Protein AF-A0A2M8Q6S3-F1 (afdb_monomer_lite)

Radius of gyration: 27.84 Å; chains: 1; bounding box: 77×22×67 Å

Secondary structure (DSSP, 8-state):
-HHHHHHHHHHHHHHHHHHHHHHHHHHHHHHHHHHH-S-HHHHHHHHHHHHHHHHHHHHHHHHHHHHTT-TTGGGSHHHHHHHHHHHHHHHHHHHHHHHHH-S-HHHHHHHHHHHHHHHHHHHHHH-

pLDDT: mean 90.79, std 10.33, range [58.81, 98.56]

Structure (mmCIF, N/CA/C/O backbone):
data_AF-A0A2M8Q6S3-F1
#
_entry.id   AF-A0A2M8Q6S3-F1
#
loop_
_atom_site.group_PDB
_atom_site.id
_atom_site.type_symbol
_atom_site.label_atom_id
_atom_site.label_alt_id
_atom_site.label_comp_id
_atom_site.label_asym_id
_atom_site.label_entity_id
_atom_site.label_seq_id
_atom_site.pdbx_PDB_ins_code
_atom_site.Cartn_x
_atom_site.Cartn_y
_atom_site.Cartn_z
_atom_site.occupancy
_atom_site.B_iso_or_equiv
_atom_site.auth_seq_id
_atom_site.auth_comp_id
_atom_site.auth_asym_id
_atom_site.auth_atom_id
_atom_site.pdbx_PDB_model_num
ATOM 1 N N . ALA A 1 1 ? -54.604 -1.016 26.949 1.00 61.72 1 ALA A N 1
ATOM 2 C CA . ALA A 1 1 ? -53.732 -0.403 25.924 1.00 61.72 1 ALA A CA 1
ATOM 3 C C . ALA A 1 1 ? -52.298 -0.203 26.435 1.00 61.72 1 ALA A C 1
ATOM 5 O O . ALA A 1 1 ? -51.395 -0.726 25.801 1.00 61.72 1 ALA A O 1
ATOM 6 N N . GLN A 1 2 ? -52.076 0.439 27.594 1.00 59.41 2 GLN A N 1
ATOM 7 C CA . GLN A 1 2 ? -50.730 0.663 28.170 1.00 59.41 2 GLN A CA 1
ATOM 8 C C . GLN A 1 2 ? -49.893 -0.614 28.376 1.00 59.41 2 GLN A C 1
ATOM 10 O O . GLN A 1 2 ? -48.769 -0.676 27.901 1.00 59.41 2 GLN A O 1
ATOM 15 N N . ALA A 1 3 ? -50.471 -1.690 28.919 1.00 61.50 3 ALA A N 1
ATOM 16 C CA . ALA A 1 3 ? -49.739 -2.945 29.149 1.00 61.50 3 ALA A CA 1
ATOM 17 C C . ALA A 1 3 ? -49.196 -3.639 27.874 1.00 61.50 3 ALA A C 1
ATOM 19 O O . ALA A 1 3 ? -48.278 -4.452 27.958 1.00 61.50 3 ALA A O 1
ATOM 20 N N . ALA A 1 4 ? -49.759 -3.351 26.694 1.00 59.91 4 ALA A N 1
ATOM 21 C CA . ALA A 1 4 ? -49.230 -3.847 25.419 1.00 59.91 4 ALA A CA 1
ATOM 22 C C . ALA A 1 4 ? -48.067 -2.976 24.917 1.00 59.91 4 ALA A C 1
ATOM 24 O O . ALA A 1 4 ? -47.125 -3.496 24.329 1.00 59.91 4 ALA A O 1
ATOM 25 N N . TYR A 1 5 ? -48.121 -1.673 25.202 1.00 58.81 5 TYR A N 1
ATOM 26 C CA . TYR A 1 5 ? -47.068 -0.707 24.899 1.00 58.81 5 TYR A CA 1
ATOM 27 C C . TYR A 1 5 ? -45.821 -0.964 25.752 1.00 58.81 5 TYR A C 1
ATOM 29 O O . TYR A 1 5 ? -44.720 -1.018 25.219 1.00 58.81 5 TYR A O 1
ATOM 37 N N . ASP A 1 6 ? -46.007 -1.238 27.045 1.00 63.41 6 ASP A N 1
ATOM 38 C CA . ASP A 1 6 ? -44.911 -1.555 27.964 1.00 63.41 6 ASP A CA 1
ATOM 39 C C . ASP A 1 6 ? -44.240 -2.887 27.611 1.00 63.41 6 ASP A C 1
ATOM 41 O O . ASP A 1 6 ? -43.020 -2.990 27.656 1.00 63.41 6 ASP A O 1
ATOM 45 N N . LYS A 1 7 ? -45.009 -3.897 27.173 1.00 60.38 7 LYS A N 1
ATOM 46 C CA . LYS A 1 7 ? -44.450 -5.167 26.676 1.00 60.38 7 LYS A CA 1
ATOM 47 C C . LYS A 1 7 ? -43.703 -5.017 25.351 1.00 60.38 7 LYS A C 1
ATOM 49 O O . LYS A 1 7 ? -42.684 -5.675 25.161 1.00 60.38 7 LYS A O 1
ATOM 54 N N . LEU A 1 8 ? -44.195 -4.174 24.441 1.00 60.62 8 LEU A N 1
ATOM 55 C CA . LEU A 1 8 ? -43.499 -3.850 23.192 1.00 60.62 8 LEU A CA 1
ATOM 56 C C . LEU A 1 8 ? -42.200 -3.088 23.473 1.00 60.62 8 LEU A C 1
ATOM 58 O O . LEU A 1 8 ? -41.159 -3.474 22.953 1.00 60.62 8 LEU A O 1
ATOM 62 N N . ALA A 1 9 ? -42.233 -2.089 24.356 1.00 62.00 9 ALA A N 1
ATOM 63 C CA . ALA A 1 9 ? -41.050 -1.345 24.779 1.00 62.00 9 ALA A CA 1
ATOM 64 C C . ALA A 1 9 ? -40.028 -2.252 25.489 1.00 62.00 9 ALA A C 1
ATOM 66 O O . ALA A 1 9 ? -38.852 -2.247 25.136 1.00 62.00 9 ALA A O 1
ATOM 67 N N . GLN A 1 10 ? -40.474 -3.105 26.419 1.00 61.53 10 GLN A N 1
ATOM 68 C CA . GLN A 1 10 ? -39.618 -4.067 27.126 1.00 61.53 10 GLN A CA 1
ATOM 69 C C . GLN A 1 10 ? -39.037 -5.158 26.217 1.00 61.53 10 GLN A C 1
ATOM 71 O O . GLN A 1 10 ? -37.964 -5.671 26.516 1.00 61.53 10 GLN A O 1
ATOM 76 N N . GLY A 1 11 ? -39.709 -5.521 25.120 1.00 64.38 11 GLY A N 1
ATOM 77 C CA . GLY A 1 11 ? -39.184 -6.458 24.121 1.00 64.38 11 GLY A CA 1
ATOM 78 C C . GLY A 1 11 ? -38.249 -5.809 23.093 1.00 64.38 11 GLY A C 1
ATOM 79 O O . GLY A 1 11 ? -37.335 -6.465 22.600 1.00 64.38 11 GLY A O 1
ATOM 80 N N . GLN A 1 12 ? -38.446 -4.522 22.788 1.00 70.56 12 GLN A N 1
ATOM 81 C CA . GLN A 1 12 ? -37.615 -3.760 21.848 1.00 70.56 12 GLN A CA 1
ATOM 82 C C . GLN A 1 12 ? -36.304 -3.263 22.469 1.00 70.56 12 GLN A C 1
ATOM 84 O O . GLN A 1 12 ? -35.295 -3.205 21.772 1.00 70.56 12 GLN A O 1
ATOM 89 N N . LEU A 1 13 ? -36.291 -2.955 23.769 1.00 77.69 13 LEU A N 1
ATOM 90 C CA . LEU A 1 13 ? -35.102 -2.484 24.492 1.00 77.69 13 LEU A CA 1
ATOM 91 C C . LEU A 1 13 ? -33.915 -3.474 24.433 1.00 77.69 13 LEU A C 1
ATOM 93 O O . LEU A 1 13 ? -32.825 -3.047 24.057 1.00 77.69 13 LEU A O 1
ATOM 97 N N . PRO A 1 14 ? -34.083 -4.787 24.705 1.00 81.62 14 PRO A N 1
ATOM 98 C CA . PRO A 1 14 ? -33.002 -5.764 24.559 1.00 81.62 14 PRO A CA 1
ATOM 99 C C . PRO A 1 14 ? -32.452 -5.859 23.132 1.00 81.62 14 PRO A C 1
ATOM 101 O O . PRO A 1 14 ? -31.243 -5.980 22.950 1.00 81.62 14 PRO A O 1
ATOM 104 N N . GLY A 1 15 ? -33.326 -5.776 22.121 1.00 85.94 15 GLY A N 1
ATOM 105 C CA . GLY A 1 15 ? -32.922 -5.768 20.712 1.00 85.94 15 GLY A CA 1
ATOM 106 C C . GLY A 1 15 ? -32.114 -4.520 20.352 1.00 85.94 15 GLY A C 1
ATOM 107 O O . GLY A 1 15 ? -31.038 -4.633 19.776 1.00 85.94 15 GLY A O 1
ATOM 108 N N . ALA A 1 16 ? -32.574 -3.342 20.779 1.00 88.06 16 ALA A N 1
ATOM 109 C CA . ALA A 1 16 ? -31.879 -2.076 20.553 1.00 88.06 16 ALA A CA 1
ATOM 110 C C . ALA A 1 16 ? -30.502 -2.027 21.240 1.00 88.06 16 ALA A C 1
ATOM 112 O O . ALA A 1 16 ? -29.543 -1.510 20.666 1.00 88.06 16 ALA A O 1
ATOM 113 N N . ILE A 1 17 ? -30.379 -2.591 22.448 1.00 90.50 17 ILE A N 1
ATOM 114 C CA . ILE A 1 17 ? -29.091 -2.718 23.144 1.00 90.50 17 ILE A CA 1
ATOM 115 C C . ILE A 1 17 ? -28.156 -3.648 22.364 1.00 90.50 17 ILE A C 1
ATOM 117 O O . ILE A 1 17 ? -27.016 -3.269 22.109 1.00 90.50 17 ILE A O 1
ATOM 121 N N . ALA A 1 18 ? -28.633 -4.819 21.931 1.00 90.50 18 ALA A N 1
ATOM 122 C CA . ALA A 1 18 ? -27.829 -5.758 21.148 1.00 90.50 18 ALA A CA 1
ATOM 123 C C . ALA A 1 18 ? -27.359 -5.155 19.808 1.00 90.50 18 ALA A C 1
ATOM 125 O O . ALA A 1 18 ? -26.207 -5.331 19.411 1.00 90.50 18 ALA A O 1
ATOM 126 N N . GLU A 1 19 ? -28.217 -4.392 19.126 1.00 90.94 19 GLU A N 1
ATOM 127 C CA . GLU A 1 19 ? -27.858 -3.654 17.909 1.00 90.94 19 GLU A CA 1
ATOM 128 C C . GLU A 1 19 ? -26.794 -2.578 18.177 1.00 90.94 19 GLU A C 1
ATOM 130 O O . GLU A 1 19 ? -25.829 -2.452 17.419 1.00 90.94 19 GLU A O 1
ATOM 135 N N . ALA A 1 20 ? -26.929 -1.817 19.267 1.00 92.44 20 ALA A N 1
ATOM 136 C CA . ALA A 1 20 ? -25.953 -0.800 19.652 1.00 92.44 20 ALA A CA 1
ATOM 137 C C . ALA A 1 20 ? -24.601 -1.406 20.070 1.00 92.44 20 ALA A C 1
ATOM 139 O O . ALA A 1 20 ? -23.551 -0.858 19.727 1.00 92.44 20 ALA A O 1
ATOM 140 N N . GLU A 1 21 ? -24.605 -2.555 20.750 1.00 94.06 21 GLU A N 1
ATOM 141 C CA . GLU A 1 21 ? -23.399 -3.331 21.062 1.00 94.06 21 GLU A CA 1
ATOM 142 C C . GLU A 1 21 ? -22.695 -3.811 19.790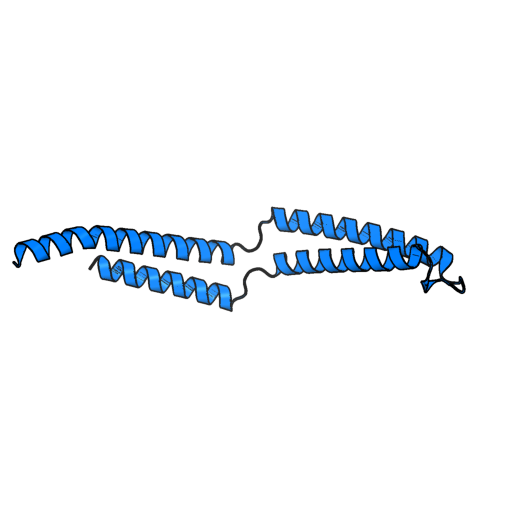 1.00 94.06 21 GLU A C 1
ATOM 144 O O . GLU A 1 21 ? -21.478 -3.652 19.665 1.00 94.06 21 GLU A O 1
ATOM 149 N N . ALA A 1 22 ? -23.448 -4.336 18.819 1.00 95.44 22 ALA A N 1
ATOM 150 C CA . ALA A 1 22 ? -22.902 -4.748 17.529 1.00 95.44 22 ALA A CA 1
ATOM 151 C C . ALA A 1 22 ? -22.299 -3.561 16.758 1.00 95.44 22 ALA A C 1
ATOM 153 O O . ALA A 1 22 ? -21.192 -3.666 16.225 1.00 95.44 22 ALA A O 1
ATOM 154 N N . ALA A 1 23 ? -22.977 -2.409 16.748 1.00 93.94 23 ALA A N 1
ATOM 155 C CA . ALA A 1 23 ? -22.476 -1.192 16.113 1.00 93.94 23 ALA A CA 1
ATOM 156 C C . ALA A 1 23 ? -21.181 -0.679 16.769 1.00 93.94 23 ALA A C 1
ATOM 158 O O . ALA A 1 23 ? -20.249 -0.273 16.071 1.00 93.94 23 ALA A O 1
ATOM 159 N N . LEU A 1 24 ? -21.091 -0.732 18.102 1.00 96.62 24 LEU A N 1
ATOM 160 C CA . LEU A 1 24 ? -19.871 -0.394 18.836 1.00 96.62 24 LEU A CA 1
ATOM 161 C C . LEU A 1 24 ? -18.732 -1.366 18.513 1.00 96.62 24 LEU A C 1
ATOM 163 O O . LEU A 1 24 ? -17.617 -0.923 18.232 1.00 96.62 24 LEU A O 1
ATOM 167 N N . ALA A 1 25 ? -19.005 -2.672 18.516 1.00 96.12 25 ALA A N 1
ATOM 168 C CA . ALA A 1 25 ? -18.016 -3.695 18.190 1.00 96.12 25 ALA A CA 1
ATOM 169 C C . ALA A 1 25 ? -17.460 -3.518 16.767 1.00 96.12 25 ALA A C 1
ATOM 171 O O . ALA A 1 25 ? -16.245 -3.605 16.568 1.00 96.12 25 ALA A O 1
ATOM 172 N N . GLN A 1 26 ? -18.327 -3.202 15.799 1.00 96.00 26 GLN A N 1
ATOM 173 C CA . GLN A 1 26 ? -17.931 -2.898 14.425 1.00 96.00 26 GLN A CA 1
ATOM 174 C C . GLN A 1 26 ? -17.044 -1.648 14.360 1.00 96.00 26 GLN A C 1
ATOM 176 O O . GLN A 1 26 ? -15.929 -1.719 13.848 1.00 96.00 26 GLN A O 1
ATOM 181 N N . ALA A 1 27 ? -17.468 -0.531 14.962 1.00 95.88 27 ALA A N 1
ATOM 182 C CA . ALA A 1 27 ? -16.678 0.703 14.972 1.00 95.88 27 ALA A CA 1
ATOM 183 C C . ALA A 1 27 ? -15.296 0.508 15.628 1.00 95.88 27 ALA A C 1
ATOM 185 O O . ALA A 1 27 ? -14.288 1.048 15.167 1.00 95.88 27 ALA A O 1
ATOM 186 N N . GLN A 1 28 ? -15.223 -0.297 16.693 1.00 95.75 28 GLN A N 1
ATOM 187 C CA . GLN A 1 28 ? -13.963 -0.659 17.348 1.00 95.75 28 GLN A CA 1
ATOM 188 C C . GLN A 1 28 ? -13.086 -1.567 16.478 1.00 95.75 28 GLN A C 1
ATOM 190 O O . GLN A 1 28 ? -11.857 -1.486 16.548 1.00 95.75 28 GLN A O 1
ATOM 195 N N . ALA A 1 29 ? -13.677 -2.466 15.688 1.00 94.06 29 ALA A N 1
ATOM 196 C CA . ALA A 1 29 ? -12.942 -3.279 14.724 1.00 94.06 29 ALA A CA 1
ATOM 197 C C . ALA A 1 29 ? -12.339 -2.402 13.617 1.00 94.06 29 ALA A C 1
ATOM 199 O O . ALA A 1 29 ? -11.138 -2.502 13.366 1.00 94.06 29 ALA A O 1
ATOM 200 N N . ASP A 1 30 ? -13.126 -1.484 13.059 1.00 92.00 30 ASP A N 1
ATOM 201 C CA . ASP A 1 30 ? -12.687 -0.562 12.008 1.00 92.00 30 ASP A CA 1
ATOM 202 C C . ASP A 1 30 ? -11.557 0.356 12.503 1.00 92.00 30 ASP A C 1
ATOM 204 O O . ASP A 1 30 ? -10.516 0.481 11.857 1.00 92.00 30 ASP A O 1
ATOM 208 N N . TYR A 1 31 ? -11.689 0.923 13.708 1.00 92.69 31 TYR A N 1
ATOM 209 C CA . TYR A 1 31 ? -10.627 1.723 14.327 1.00 92.69 31 TYR A CA 1
ATOM 210 C C . TYR A 1 31 ? -9.334 0.920 14.548 1.00 92.69 31 TYR A C 1
ATOM 212 O O . TYR A 1 31 ? -8.235 1.411 14.277 1.00 92.69 31 TYR A O 1
ATOM 220 N N . ARG A 1 32 ? -9.440 -0.335 15.009 1.00 91.62 32 ARG A N 1
ATOM 221 C CA . ARG A 1 32 ? -8.274 -1.216 15.192 1.00 91.62 32 ARG A CA 1
ATOM 222 C C . ARG A 1 32 ? -7.612 -1.579 13.868 1.00 91.62 32 ARG A C 1
ATOM 224 O O . ARG A 1 32 ? -6.390 -1.670 13.830 1.00 91.62 32 ARG A O 1
ATOM 231 N N . LEU A 1 33 ? -8.387 -1.787 12.806 1.00 87.94 33 LEU A N 1
ATOM 232 C CA . LEU A 1 33 ? -7.850 -2.074 11.477 1.00 87.94 33 LEU A CA 1
ATOM 233 C C . LEU A 1 33 ? -7.037 -0.882 10.954 1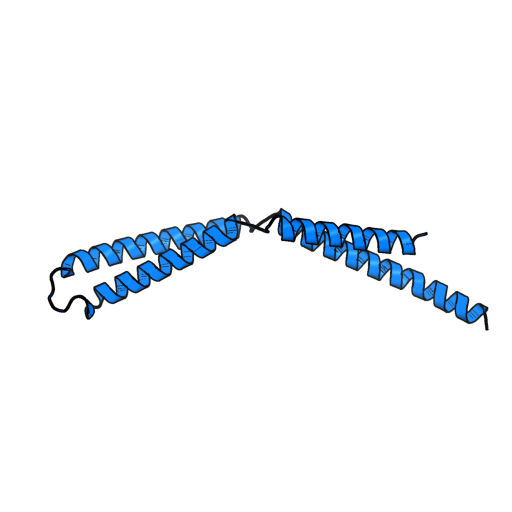.00 87.94 33 LEU A C 1
ATOM 235 O O . LEU A 1 33 ? -5.899 -1.057 10.533 1.00 87.94 33 LEU A O 1
ATOM 239 N N . LEU A 1 34 ? -7.582 0.332 11.066 1.00 89.31 34 LEU A N 1
ATOM 240 C CA . LEU A 1 34 ? -6.908 1.553 10.612 1.00 89.31 34 LEU A CA 1
ATOM 241 C C . LEU A 1 34 ? -5.635 1.861 11.411 1.00 89.31 34 LEU A C 1
ATOM 243 O O . LEU A 1 34 ? -4.638 2.287 10.838 1.00 89.31 34 LEU A O 1
ATOM 247 N N . THR A 1 35 ? -5.652 1.629 12.725 1.00 87.81 35 THR A N 1
ATOM 248 C CA . THR A 1 35 ? -4.506 1.920 13.607 1.00 87.81 35 THR A CA 1
ATOM 249 C C . THR A 1 35 ? -3.425 0.843 13.589 1.00 87.81 35 THR A C 1
ATOM 251 O O . THR A 1 35 ? -2.271 1.146 13.879 1.00 87.81 35 THR A O 1
ATOM 254 N N . ARG A 1 36 ? -3.765 -0.402 13.232 1.00 85.50 36 ARG A N 1
ATOM 255 C CA . ARG A 1 36 ? -2.781 -1.472 13.005 1.00 85.50 36 ARG A CA 1
ATOM 256 C C . ARG A 1 36 ? -1.927 -1.212 11.760 1.00 85.50 36 ARG A C 1
ATOM 258 O O . ARG A 1 36 ? -0.777 -1.637 11.735 1.00 85.50 36 ARG A O 1
ATOM 265 N N . GLY A 1 37 ? -2.472 -0.505 10.768 1.00 79.94 37 GLY A N 1
ATOM 266 C CA . GLY A 1 37 ? -1.828 -0.326 9.468 1.00 79.94 37 GLY A CA 1
ATOM 267 C C . GLY A 1 37 ? -1.874 -1.602 8.619 1.00 79.94 37 GLY A C 1
ATOM 268 O O . GLY A 1 37 ? -2.609 -2.540 8.937 1.00 79.94 37 GLY A O 1
ATOM 269 N N . ALA A 1 38 ? -1.114 -1.621 7.520 1.00 83.81 38 ALA A N 1
ATOM 270 C CA . ALA A 1 38 ? -1.019 -2.789 6.645 1.00 83.81 38 ALA A CA 1
ATOM 271 C C . ALA A 1 38 ? -0.473 -4.019 7.387 1.00 83.81 38 ALA A C 1
ATOM 273 O O . ALA A 1 38 ? 0.338 -3.897 8.308 1.00 83.81 38 ALA A O 1
ATOM 274 N N . ASP A 1 39 ? -0.903 -5.210 6.966 1.00 87.31 39 ASP A N 1
ATOM 275 C CA . ASP A 1 39 ? -0.395 -6.461 7.527 1.00 87.31 39 ASP A CA 1
ATOM 276 C C . ASP A 1 39 ? 1.124 -6.568 7.261 1.00 87.31 39 ASP A C 1
ATOM 278 O O . ASP A 1 39 ? 1.558 -6.357 6.122 1.00 87.31 39 ASP A O 1
ATOM 282 N N . PRO A 1 40 ? 1.961 -6.902 8.265 1.00 86.94 40 PRO A N 1
ATOM 283 C CA . PRO A 1 40 ? 3.386 -7.141 8.050 1.00 86.94 40 PRO A CA 1
ATOM 284 C C . PRO A 1 40 ? 3.678 -8.112 6.898 1.00 86.94 40 PRO A C 1
ATOM 286 O O . PRO A 1 40 ? 4.649 -7.911 6.168 1.00 86.94 40 PRO A O 1
ATOM 289 N N . LEU A 1 41 ? 2.836 -9.131 6.696 1.00 89.94 41 LEU A N 1
ATOM 290 C CA . LEU A 1 41 ? 2.973 -10.066 5.582 1.00 89.94 41 LEU A CA 1
ATOM 291 C C . LEU A 1 41 ? 2.737 -9.382 4.228 1.00 89.94 41 LEU A C 1
ATOM 293 O O . LEU A 1 41 ? 3.504 -9.612 3.296 1.00 89.94 41 LEU A O 1
ATOM 297 N N . GLU A 1 42 ? 1.748 -8.490 4.120 1.00 91.75 42 GLU A N 1
ATOM 298 C CA . GLU A 1 42 ? 1.512 -7.716 2.893 1.00 91.75 42 GLU A CA 1
ATOM 299 C C . GLU A 1 42 ? 2.697 -6.802 2.562 1.00 91.75 42 GLU A C 1
ATOM 301 O O . GLU A 1 42 ? 3.054 -6.652 1.391 1.00 91.75 42 GLU A O 1
ATOM 306 N N . ILE A 1 43 ? 3.332 -6.208 3.579 1.00 92.94 43 ILE A N 1
ATOM 307 C CA . ILE A 1 43 ? 4.536 -5.386 3.395 1.00 92.94 43 ILE A CA 1
ATOM 308 C C . ILE A 1 43 ? 5.695 -6.248 2.884 1.00 92.94 43 ILE A C 1
ATOM 310 O O . ILE A 1 43 ? 6.373 -5.852 1.933 1.00 92.94 43 ILE A O 1
ATOM 314 N N . VAL A 1 44 ? 5.915 -7.430 3.470 1.00 94.75 44 VAL A N 1
ATOM 315 C CA . VAL A 1 44 ? 6.952 -8.374 3.019 1.00 94.75 44 VAL A CA 1
ATOM 316 C C . VAL A 1 44 ? 6.704 -8.806 1.573 1.00 94.75 44 VAL A C 1
ATOM 318 O O . VAL A 1 44 ? 7.619 -8.748 0.751 1.00 94.75 44 VAL A O 1
ATOM 321 N N . GLU A 1 45 ? 5.469 -9.169 1.222 1.00 95.75 45 GLU A N 1
ATOM 322 C CA . GLU A 1 45 ? 5.114 -9.539 -0.150 1.00 95.75 45 GLU A CA 1
ATOM 323 C C . GLU A 1 45 ? 5.322 -8.389 -1.143 1.00 95.75 45 GLU A C 1
ATOM 325 O O . GLU A 1 45 ? 5.879 -8.592 -2.224 1.00 95.75 45 GLU A O 1
ATOM 330 N N . ALA A 1 46 ? 4.888 -7.174 -0.798 1.00 96.25 46 ALA A N 1
ATOM 331 C CA . ALA A 1 46 ? 5.079 -5.998 -1.642 1.00 96.25 46 ALA A CA 1
ATOM 332 C C . ALA A 1 46 ? 6.565 -5.651 -1.814 1.00 96.25 46 ALA A C 1
ATOM 334 O O . ALA A 1 46 ? 6.980 -5.277 -2.912 1.00 96.25 46 ALA A O 1
ATOM 335 N N . THR A 1 47 ? 7.369 -5.841 -0.766 1.00 97.19 47 THR A N 1
ATOM 336 C CA . THR A 1 47 ? 8.825 -5.651 -0.805 1.00 97.19 47 THR A CA 1
ATOM 337 C C . THR A 1 47 ? 9.474 -6.647 -1.764 1.00 97.19 47 THR A C 1
ATOM 339 O O . THR A 1 47 ? 10.174 -6.233 -2.685 1.00 97.19 47 THR A O 1
ATOM 342 N N . ALA A 1 48 ? 9.157 -7.940 -1.647 1.00 98.12 48 ALA A N 1
ATOM 343 C CA . ALA A 1 48 ? 9.677 -8.965 -2.554 1.00 98.12 48 ALA A CA 1
ATOM 344 C C . ALA A 1 48 ? 9.277 -8.712 -4.022 1.00 98.12 48 ALA A C 1
ATOM 346 O O . ALA A 1 48 ? 10.072 -8.906 -4.943 1.00 98.12 48 ALA A O 1
ATOM 347 N N . ARG A 1 49 ? 8.048 -8.234 -4.267 1.00 97.94 49 ARG A N 1
ATOM 348 C CA . ARG A 1 49 ? 7.599 -7.852 -5.618 1.00 97.94 49 ARG A CA 1
ATOM 349 C C . ARG A 1 49 ? 8.370 -6.653 -6.168 1.00 97.94 49 ARG A C 1
ATOM 351 O O . ARG A 1 49 ? 8.687 -6.647 -7.356 1.00 97.94 49 ARG A O 1
ATOM 358 N N . LEU A 1 50 ? 8.675 -5.660 -5.332 1.00 98.50 50 LEU A N 1
ATOM 359 C CA . LEU A 1 50 ? 9.500 -4.516 -5.720 1.00 98.50 50 LEU A CA 1
ATOM 360 C C . LEU A 1 50 ? 10.925 -4.952 -6.079 1.00 98.50 50 LEU A C 1
ATOM 362 O O . LEU A 1 50 ? 11.438 -4.532 -7.113 1.00 98.50 50 LEU A O 1
ATOM 366 N N . GLU A 1 51 ? 11.536 -5.826 -5.280 1.00 98.38 51 GLU A N 1
ATOM 367 C CA . GLU A 1 51 ? 12.866 -6.382 -5.557 1.00 98.38 51 GLU A CA 1
ATOM 368 C C . GLU A 1 51 ? 12.900 -7.157 -6.880 1.00 98.38 51 GLU A C 1
ATOM 370 O O . GLU A 1 51 ? 13.793 -6.951 -7.706 1.00 98.38 51 GLU A O 1
ATOM 375 N N . LEU A 1 52 ? 11.890 -7.995 -7.135 1.00 98.31 52 LEU A N 1
ATOM 376 C CA . LEU A 1 52 ? 11.764 -8.715 -8.402 1.00 98.31 52 LEU A CA 1
ATOM 377 C C . LEU A 1 52 ? 11.613 -7.753 -9.592 1.00 98.31 52 LEU A C 1
ATOM 379 O O . LEU A 1 52 ? 12.280 -7.926 -10.613 1.00 98.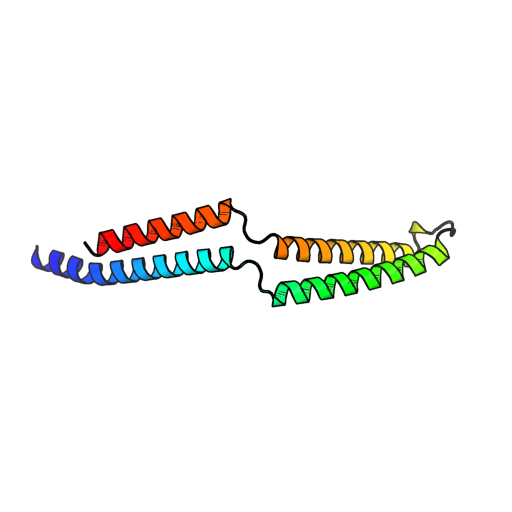31 52 LEU A O 1
ATOM 383 N N . ALA A 1 53 ? 10.760 -6.734 -9.469 1.00 98.06 53 ALA A N 1
ATOM 384 C CA . ALA A 1 53 ? 10.556 -5.743 -10.523 1.00 98.06 53 ALA A CA 1
ATOM 385 C C . ALA A 1 53 ? 11.819 -4.900 -10.777 1.00 98.06 53 ALA A C 1
ATOM 387 O O . ALA A 1 53 ? 12.131 -4.588 -11.926 1.00 98.06 53 ALA A O 1
ATOM 388 N N . GLN A 1 54 ? 12.583 -4.585 -9.727 1.00 98.50 54 GLN A N 1
ATOM 389 C CA . GLN A 1 54 ? 13.881 -3.921 -9.839 1.00 98.50 54 GLN A CA 1
ATOM 390 C C . GLN A 1 54 ? 14.878 -4.785 -10.624 1.00 98.50 54 GLN A C 1
ATOM 392 O O . GLN A 1 54 ? 15.503 -4.295 -11.563 1.00 98.50 54 GLN A O 1
ATOM 397 N N . ALA A 1 55 ? 14.978 -6.079 -10.309 1.00 98.56 55 ALA A N 1
ATOM 398 C CA . ALA A 1 55 ? 15.854 -6.998 -11.036 1.00 98.56 55 ALA A CA 1
ATOM 399 C C . ALA A 1 55 ? 15.472 -7.113 -12.525 1.00 98.56 55 ALA A C 1
ATOM 401 O O . ALA A 1 55 ? 16.341 -7.099 -13.400 1.00 98.56 55 ALA A O 1
ATOM 402 N N . GLN A 1 56 ? 14.171 -7.172 -12.829 1.00 97.69 56 GLN A N 1
ATOM 403 C CA . GLN A 1 56 ? 13.665 -7.172 -14.207 1.00 97.69 56 GLN A CA 1
ATOM 404 C C . GLN A 1 56 ? 14.001 -5.869 -14.942 1.00 97.69 56 GLN A C 1
ATOM 406 O O . GLN A 1 56 ? 14.417 -5.903 -16.102 1.00 97.69 56 GLN A O 1
ATOM 411 N N . LEU A 1 57 ? 13.867 -4.721 -14.273 1.00 98.56 57 LEU A N 1
ATOM 412 C CA . LEU A 1 57 ? 14.244 -3.424 -14.829 1.00 98.56 57 LEU A CA 1
ATOM 413 C C . LEU A 1 57 ? 15.743 -3.351 -15.127 1.00 98.56 57 LEU A C 1
ATOM 415 O O . LEU A 1 57 ? 16.131 -2.895 -16.203 1.00 98.56 57 LEU A O 1
ATOM 419 N N . ASP A 1 58 ? 16.591 -3.845 -14.229 1.00 98.44 58 ASP A N 1
ATOM 420 C CA . ASP A 1 58 ? 18.038 -3.872 -14.438 1.00 98.44 58 ASP A CA 1
ATOM 421 C C . ASP A 1 58 ? 18.445 -4.776 -15.608 1.00 98.44 58 ASP A C 1
ATOM 423 O O . ASP A 1 58 ? 19.307 -4.405 -16.419 1.00 98.44 58 ASP A O 1
ATOM 427 N N . GLN A 1 59 ? 17.781 -5.923 -15.761 1.00 98.12 59 GLN A N 1
ATOM 428 C CA . GLN A 1 59 ? 17.963 -6.803 -16.912 1.00 98.12 59 GLN A CA 1
ATOM 429 C C . GLN A 1 59 ? 17.541 -6.115 -18.218 1.00 98.12 59 GLN A C 1
ATOM 431 O O . GLN A 1 59 ? 18.316 -6.091 -19.180 1.00 98.12 59 GLN A O 1
ATOM 436 N N . ALA A 1 60 ? 16.344 -5.526 -18.256 1.00 98.00 60 ALA A N 1
ATOM 437 C CA . ALA A 1 60 ? 15.817 -4.857 -19.441 1.00 98.00 60 ALA A CA 1
ATOM 438 C C . ALA A 1 60 ? 16.671 -3.644 -19.836 1.00 98.00 60 ALA A C 1
ATOM 440 O O . ALA A 1 60 ? 16.999 -3.465 -21.007 1.00 98.00 60 ALA A O 1
ATOM 441 N N . ARG A 1 61 ? 17.131 -2.862 -18.853 1.00 97.88 61 ARG A N 1
ATOM 442 C CA . ARG A 1 61 ? 18.066 -1.750 -19.061 1.00 97.88 61 ARG A CA 1
ATOM 443 C C . ARG A 1 61 ? 19.391 -2.229 -19.646 1.00 97.88 61 ARG A C 1
ATOM 445 O O . ARG A 1 61 ? 19.928 -1.601 -20.556 1.00 97.88 61 ARG A O 1
ATOM 452 N N . SER A 1 62 ? 19.914 -3.353 -19.161 1.00 98.38 62 SER A N 1
ATOM 453 C CA . SER A 1 62 ? 21.139 -3.951 -19.701 1.00 98.38 62 SER A CA 1
ATOM 454 C C . SER A 1 62 ? 20.965 -4.425 -21.146 1.00 98.38 62 SER A C 1
ATOM 456 O O . SER A 1 62 ? 21.885 -4.266 -21.947 1.00 98.38 62 SER A O 1
ATOM 458 N N . ALA A 1 63 ? 19.801 -4.974 -21.502 1.00 97.12 63 ALA A N 1
ATOM 459 C CA . ALA A 1 63 ? 19.477 -5.350 -22.878 1.00 97.12 63 ALA A CA 1
ATOM 460 C C . ALA A 1 63 ? 19.348 -4.117 -23.787 1.00 97.12 63 ALA A C 1
ATOM 462 O O . ALA A 1 63 ? 20.033 -4.041 -24.805 1.00 97.12 63 ALA A O 1
ATOM 463 N N . TYR A 1 64 ? 18.583 -3.107 -23.366 1.00 97.56 64 TYR A N 1
ATOM 464 C CA . TYR A 1 64 ? 18.437 -1.835 -24.079 1.00 97.56 64 TYR A CA 1
ATOM 465 C C . TYR A 1 64 ? 19.789 -1.164 -24.346 1.00 97.56 64 TYR A C 1
ATOM 467 O O . TYR A 1 64 ? 20.076 -0.733 -25.461 1.00 97.56 64 TYR A O 1
ATOM 475 N N . ASN A 1 65 ? 20.679 -1.140 -23.350 1.00 97.62 65 ASN A N 1
ATOM 476 C CA . ASN A 1 65 ? 22.006 -0.541 -23.485 1.00 97.62 65 ASN A CA 1
ATOM 477 C C . ASN A 1 65 ? 22.860 -1.172 -24.596 1.00 97.62 65 ASN A C 1
ATOM 479 O O . ASN A 1 65 ? 23.699 -0.474 -25.166 1.00 97.62 65 ASN A O 1
ATOM 483 N N . LYS A 1 66 ? 22.651 -2.453 -24.930 1.00 96.88 66 LYS A N 1
ATOM 484 C CA . LYS A 1 66 ? 23.362 -3.128 -26.032 1.00 96.88 66 LYS A CA 1
ATOM 485 C C . LYS A 1 66 ? 22.916 -2.626 -27.404 1.00 96.88 66 LYS A C 1
ATOM 487 O O . LYS A 1 66 ? 23.721 -2.612 -28.328 1.00 96.88 66 LYS A O 1
ATOM 492 N N . VAL A 1 67 ? 21.661 -2.200 -27.523 1.00 96.38 67 VAL A N 1
ATOM 493 C CA . VAL A 1 67 ? 21.044 -1.777 -28.788 1.00 96.38 67 VAL A CA 1
ATOM 494 C C . VAL A 1 67 ? 20.808 -0.268 -28.873 1.00 96.38 67 VAL A C 1
ATOM 496 O O . VAL A 1 67 ? 20.373 0.221 -29.905 1.00 96.38 67 VAL A O 1
ATOM 499 N N . ARG A 1 68 ? 21.153 0.507 -27.836 1.00 94.81 68 ARG A N 1
ATOM 500 C CA . ARG A 1 68 ? 20.830 1.944 -27.703 1.00 94.81 68 ARG A CA 1
ATOM 501 C C . ARG A 1 68 ? 21.268 2.858 -28.859 1.00 94.81 68 ARG A C 1
ATOM 503 O O . ARG A 1 68 ? 20.749 3.960 -28.971 1.00 94.81 68 ARG A O 1
ATOM 510 N N . ASN A 1 69 ? 22.238 2.433 -29.671 1.00 96.44 69 ASN A N 1
ATOM 511 C CA . ASN A 1 69 ? 22.746 3.191 -30.822 1.00 96.44 69 ASN A CA 1
ATOM 512 C C . ASN A 1 69 ? 22.077 2.786 -32.149 1.00 96.44 69 ASN A C 1
ATOM 514 O O . ASN A 1 69 ? 22.467 3.281 -33.204 1.00 96.44 69 ASN A O 1
ATOM 518 N N . HIS A 1 70 ? 21.128 1.849 -32.120 1.00 96.06 70 HIS A N 1
ATOM 519 C CA . HIS A 1 70 ? 20.432 1.389 -33.313 1.00 96.06 70 HIS A CA 1
ATOM 520 C C . HIS A 1 70 ? 19.492 2.495 -33.828 1.00 96.06 70 HIS A C 1
ATOM 522 O O . HIS A 1 70 ? 18.775 3.088 -33.020 1.00 96.06 70 HIS A O 1
ATOM 528 N N . PRO A 1 71 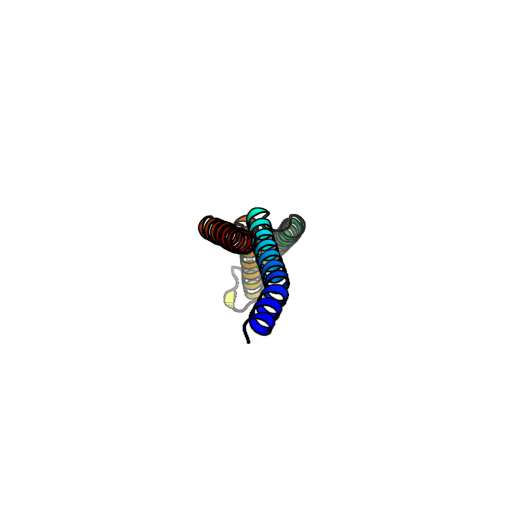? 19.456 2.778 -35.144 1.00 94.81 71 PRO A N 1
ATOM 529 C CA . PRO A 1 71 ? 18.622 3.849 -35.702 1.00 94.81 71 PRO A CA 1
ATOM 530 C C . PRO A 1 71 ? 17.131 3.670 -35.381 1.00 94.81 71 PRO A C 1
ATOM 532 O O . PRO A 1 71 ? 16.445 4.642 -35.081 1.00 94.81 71 PRO A O 1
ATOM 535 N N . ASP A 1 72 ? 16.664 2.421 -35.335 1.00 95.31 72 ASP A N 1
ATOM 536 C CA . ASP A 1 72 ? 15.266 2.074 -35.051 1.00 95.31 72 ASP A CA 1
ATOM 537 C C . ASP A 1 72 ? 15.014 1.677 -33.586 1.00 95.31 72 ASP A C 1
ATOM 539 O O . ASP A 1 72 ? 14.088 0.918 -33.303 1.00 95.31 72 ASP A O 1
ATOM 543 N N . ILE A 1 73 ? 15.834 2.155 -32.635 1.00 95.06 73 ILE A N 1
ATOM 544 C CA . ILE A 1 73 ? 15.780 1.747 -31.217 1.00 95.06 73 ILE A CA 1
ATOM 545 C C . ILE A 1 73 ? 14.359 1.765 -30.639 1.00 95.06 73 ILE A C 1
ATOM 547 O O . ILE A 1 73 ? 13.962 0.816 -29.972 1.00 95.06 73 ILE A O 1
ATOM 551 N N . GLY A 1 74 ? 13.544 2.775 -30.951 1.00 92.25 74 GLY A N 1
ATOM 552 C CA . GLY A 1 74 ? 12.171 2.887 -30.442 1.00 92.25 74 GLY A CA 1
ATOM 553 C C . GLY A 1 74 ? 11.223 1.757 -30.871 1.00 92.25 74 GLY A C 1
ATOM 5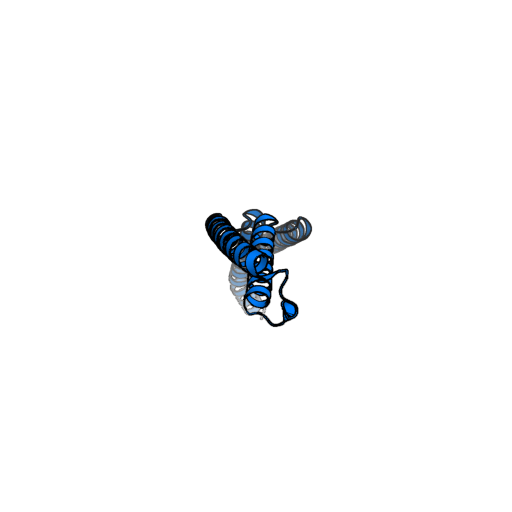54 O O . GLY A 1 74 ? 10.214 1.539 -30.208 1.00 92.25 74 GLY A O 1
ATOM 555 N N . MET A 1 75 ? 11.542 1.029 -31.943 1.00 95.00 75 MET A N 1
ATOM 556 C CA . MET A 1 75 ? 10.750 -0.099 -32.450 1.00 95.00 75 MET A CA 1
ATOM 557 C C . MET A 1 75 ? 11.279 -1.458 -31.975 1.00 95.00 75 MET A C 1
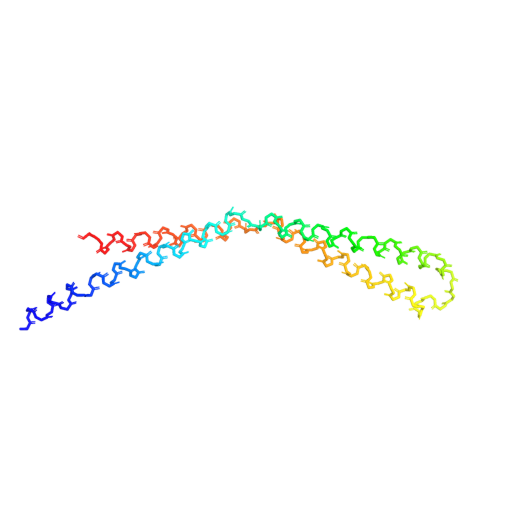ATOM 559 O O . MET A 1 75 ? 10.650 -2.486 -32.231 1.00 95.00 75 MET A O 1
ATOM 563 N N . LEU A 1 76 ? 12.432 -1.481 -31.299 1.00 96.69 76 LEU A N 1
ATOM 564 C CA . LEU A 1 76 ? 13.061 -2.719 -30.859 1.00 96.69 76 LEU A CA 1
ATOM 565 C C . LEU A 1 76 ? 12.357 -3.316 -29.627 1.00 96.69 76 LEU A C 1
ATOM 567 O O . LEU A 1 76 ? 11.910 -2.572 -28.744 1.00 96.69 76 LEU A O 1
ATOM 571 N N . PRO A 1 77 ? 12.303 -4.658 -29.513 1.00 96.81 77 PRO A N 1
ATOM 572 C CA . PRO A 1 77 ? 11.736 -5.336 -28.350 1.00 96.81 77 PRO A CA 1
ATOM 573 C C . PRO A 1 77 ? 12.359 -4.900 -27.019 1.00 96.81 77 PRO A C 1
ATOM 575 O O . PRO A 1 77 ? 11.659 -4.832 -26.013 1.00 96.81 77 PRO A O 1
ATOM 578 N N . GLU A 1 78 ? 13.650 -4.561 -26.996 1.00 97.50 78 GLU A N 1
ATOM 579 C CA . GLU A 1 78 ? 14.367 -4.119 -25.798 1.00 97.50 78 GLU A CA 1
ATOM 580 C C . GLU A 1 78 ? 13.822 -2.797 -25.239 1.00 97.50 78 GLU A C 1
ATOM 582 O O . GLU A 1 78 ? 13.773 -2.621 -24.022 1.00 97.50 78 GLU A O 1
ATOM 587 N N . SER A 1 79 ? 13.369 -1.887 -26.105 1.00 97.38 79 SER A N 1
ATOM 588 C CA . SER A 1 79 ? 12.735 -0.621 -25.706 1.00 97.38 79 SER A CA 1
ATOM 589 C C . SER A 1 79 ? 11.388 -0.864 -25.045 1.00 97.38 79 SER A C 1
ATOM 591 O O . SER A 1 79 ? 11.107 -0.322 -23.975 1.00 97.38 79 SER A O 1
ATOM 593 N N . VAL A 1 80 ? 10.584 -1.745 -25.643 1.00 97.19 80 VAL A N 1
ATOM 594 C CA . VAL A 1 80 ? 9.292 -2.157 -25.086 1.00 97.19 80 VAL A CA 1
ATOM 595 C C . VAL A 1 80 ? 9.491 -2.881 -23.753 1.00 97.19 80 VAL A C 1
ATOM 597 O O . VAL A 1 80 ? 8.813 -2.567 -22.776 1.00 97.19 80 VAL A O 1
ATOM 600 N N . ALA A 1 81 ? 10.459 -3.795 -23.674 1.00 96.75 81 ALA A N 1
ATOM 601 C CA . ALA A 1 81 ? 10.787 -4.521 -22.451 1.00 96.75 81 ALA A CA 1
ATOM 602 C C . ALA A 1 81 ? 11.256 -3.577 -21.330 1.00 96.75 81 ALA A C 1
ATOM 604 O O . ALA A 1 81 ? 10.814 -3.713 -20.189 1.00 96.75 81 ALA A O 1
ATOM 605 N N . MET A 1 82 ? 12.096 -2.582 -21.643 1.00 97.81 82 MET A N 1
ATOM 606 C CA . MET A 1 82 ? 12.529 -1.572 -20.672 1.00 97.81 82 MET A CA 1
ATOM 607 C C . MET A 1 82 ? 11.349 -0.737 -20.166 1.00 97.81 82 MET A C 1
ATOM 609 O O . MET A 1 82 ? 11.232 -0.510 -18.959 1.00 97.81 82 MET A O 1
ATOM 613 N N . GLN A 1 83 ? 10.449 -0.313 -21.057 1.00 97.75 83 GLN A N 1
ATOM 614 C CA . GLN A 1 83 ? 9.249 0.433 -20.677 1.00 97.75 83 GLN A CA 1
ATOM 615 C C . GLN A 1 83 ? 8.332 -0.397 -19.767 1.00 97.75 83 GLN A C 1
ATOM 617 O O . GLN A 1 83 ? 7.877 0.101 -18.736 1.00 97.75 83 GLN A O 1
ATOM 622 N N . GLN A 1 84 ? 8.087 -1.663 -20.111 1.00 97.69 84 GLN A N 1
ATOM 623 C CA . GLN A 1 84 ? 7.267 -2.575 -19.310 1.00 97.69 84 GLN A CA 1
ATOM 624 C C . GLN A 1 84 ? 7.871 -2.812 -17.924 1.00 97.69 84 GLN A C 1
ATOM 626 O O . GLN A 1 84 ? 7.169 -2.683 -16.921 1.00 97.69 84 GLN A O 1
ATOM 631 N N . ALA A 1 85 ? 9.175 -3.086 -17.847 1.00 97.62 85 ALA A N 1
ATOM 632 C CA . ALA A 1 85 ? 9.856 -3.291 -16.574 1.00 97.62 85 ALA A CA 1
ATOM 633 C C . ALA A 1 85 ? 9.864 -2.017 -15.710 1.00 97.62 85 ALA A C 1
ATOM 635 O O . ALA A 1 85 ? 9.680 -2.087 -14.496 1.00 97.62 85 ALA A O 1
ATOM 636 N N . THR A 1 86 ? 9.984 -0.839 -16.332 1.00 97.88 86 THR A N 1
ATOM 637 C CA . THR A 1 86 ? 9.882 0.453 -15.630 1.00 97.88 86 THR A CA 1
ATOM 638 C C . THR A 1 86 ? 8.487 0.646 -15.038 1.00 97.88 86 THR A C 1
ATOM 640 O O . THR A 1 86 ? 8.349 1.045 -13.882 1.00 97.88 86 THR A O 1
ATOM 643 N N . ALA A 1 87 ? 7.439 0.334 -15.804 1.00 98.12 87 ALA A N 1
ATOM 644 C CA . ALA A 1 87 ? 6.064 0.409 -15.322 1.00 98.12 87 ALA A CA 1
ATOM 645 C C . ALA A 1 87 ? 5.812 -0.573 -14.165 1.00 98.12 87 ALA A C 1
ATOM 647 O O . ALA A 1 87 ? 5.216 -0.186 -13.160 1.00 98.12 87 ALA A O 1
ATOM 648 N N . ALA A 1 88 ? 6.308 -1.809 -14.273 1.00 97.00 88 ALA A N 1
ATOM 649 C CA . ALA A 1 88 ? 6.195 -2.820 -13.224 1.00 97.00 88 ALA A CA 1
ATOM 650 C C . ALA A 1 88 ? 6.899 -2.387 -11.927 1.00 97.00 88 ALA A C 1
ATOM 652 O O . ALA A 1 88 ? 6.312 -2.492 -10.850 1.00 97.00 88 ALA A O 1
ATOM 653 N N . TYR A 1 89 ? 8.112 -1.834 -12.030 1.00 98.50 89 TYR A N 1
ATOM 654 C CA . TYR A 1 89 ? 8.845 -1.279 -10.891 1.00 98.50 89 TYR A CA 1
ATOM 655 C C . TYR A 1 89 ? 8.068 -0.148 -10.214 1.00 98.50 89 TYR A C 1
ATOM 657 O O . TYR A 1 89 ? 7.841 -0.188 -9.005 1.00 98.50 89 TYR A O 1
ATOM 665 N N . ASN A 1 90 ? 7.594 0.830 -10.991 1.00 97.69 90 ASN A N 1
ATOM 666 C CA . ASN A 1 90 ? 6.839 1.961 -10.455 1.00 97.69 90 ASN A CA 1
ATOM 667 C C . ASN A 1 90 ? 5.544 1.508 -9.767 1.00 97.69 90 ASN A C 1
ATOM 669 O O . ASN A 1 90 ? 5.207 2.016 -8.698 1.00 97.69 90 ASN A O 1
ATOM 673 N N . ALA A 1 91 ? 4.838 0.532 -10.343 1.00 95.88 91 ALA A N 1
ATOM 674 C CA . ALA A 1 91 ? 3.628 -0.032 -9.752 1.00 95.88 91 ALA A CA 1
ATOM 675 C C . ALA A 1 91 ? 3.918 -0.772 -8.436 1.00 95.88 91 ALA A C 1
ATOM 677 O O . ALA A 1 91 ? 3.212 -0.568 -7.447 1.00 95.88 91 ALA A O 1
ATOM 678 N N . ALA A 1 92 ? 4.972 -1.594 -8.399 1.00 96.12 92 ALA A N 1
ATOM 679 C CA . ALA A 1 92 ? 5.385 -2.295 -7.186 1.00 96.12 92 ALA A CA 1
ATOM 680 C C . ALA A 1 92 ? 5.814 -1.311 -6.087 1.00 96.12 92 ALA A C 1
ATOM 682 O O . ALA A 1 92 ? 5.409 -1.461 -4.934 1.00 96.12 92 ALA A O 1
ATOM 683 N N . LYS A 1 93 ? 6.555 -0.258 -6.458 1.00 96.50 93 LYS A N 1
ATOM 684 C CA . LYS A 1 93 ? 6.981 0.793 -5.533 1.00 96.50 93 LYS A CA 1
ATOM 685 C C . LYS A 1 93 ? 5.777 1.526 -4.946 1.00 96.50 93 LYS A C 1
ATOM 687 O O . LYS A 1 93 ? 5.664 1.630 -3.730 1.00 96.50 93 LYS A O 1
ATOM 692 N N . ALA A 1 94 ? 4.850 1.967 -5.794 1.00 93.81 94 ALA A N 1
ATOM 693 C CA . ALA A 1 94 ? 3.641 2.656 -5.354 1.00 93.81 94 ALA A CA 1
ATOM 694 C C . ALA A 1 94 ? 2.783 1.783 -4.424 1.00 93.81 94 ALA A C 1
ATOM 696 O O . ALA A 1 94 ? 2.215 2.284 -3.456 1.00 93.81 94 ALA A O 1
ATOM 697 N N . ARG A 1 95 ? 2.709 0.469 -4.680 1.00 93.00 95 ARG A N 1
ATOM 698 C CA . ARG A 1 95 ? 1.994 -0.466 -3.802 1.00 93.00 95 ARG A CA 1
ATOM 699 C C . ARG A 1 95 ? 2.652 -0.573 -2.427 1.00 93.00 95 ARG A C 1
ATOM 701 O O . ARG A 1 95 ? 1.928 -0.569 -1.435 1.00 93.00 95 ARG A O 1
ATOM 708 N N . LEU A 1 96 ? 3.980 -0.666 -2.363 1.00 94.88 96 LEU A N 1
ATOM 709 C CA . LEU A 1 96 ? 4.706 -0.700 -1.093 1.00 94.88 96 LEU A CA 1
ATOM 710 C C . LEU A 1 96 ? 4.533 0.615 -0.320 1.00 94.88 96 LEU A C 1
ATOM 712 O O . LEU A 1 96 ? 4.161 0.578 0.850 1.00 94.88 96 LEU A O 1
ATOM 716 N N . ASP A 1 97 ? 4.715 1.758 -0.989 1.00 92.38 97 ASP A N 1
ATOM 717 C CA . ASP A 1 97 ? 4.539 3.087 -0.390 1.00 92.38 97 ASP A CA 1
ATOM 718 C C . ASP A 1 97 ? 3.112 3.257 0.172 1.00 92.38 97 ASP A C 1
ATOM 720 O O . ASP A 1 97 ? 2.924 3.764 1.279 1.00 92.38 97 ASP A O 1
ATOM 724 N N . PHE A 1 98 ? 2.095 2.786 -0.560 1.00 89.25 98 PHE A N 1
ATOM 725 C CA . PHE A 1 98 ? 0.701 2.796 -0.110 1.00 89.25 98 PHE A CA 1
ATOM 726 C C . PHE A 1 98 ? 0.492 1.964 1.163 1.00 89.25 98 PHE A C 1
ATOM 728 O O . PHE A 1 98 ? -0.141 2.437 2.104 1.00 89.25 98 PHE A O 1
ATOM 735 N N . LEU A 1 99 ? 1.036 0.744 1.214 1.00 90.19 99 LEU A N 1
ATOM 736 C CA . LEU A 1 99 ? 0.916 -0.123 2.392 1.00 90.19 99 LEU A CA 1
ATOM 737 C C . LEU A 1 99 ? 1.630 0.476 3.612 1.00 90.19 99 LEU A C 1
ATOM 739 O O . LEU A 1 99 ? 1.107 0.419 4.722 1.00 90.19 99 LEU A O 1
ATOM 743 N N . GLN A 1 100 ? 2.795 1.092 3.406 1.00 89.12 100 GLN A N 1
ATOM 744 C CA . GLN A 1 100 ? 3.575 1.723 4.473 1.00 89.12 100 GLN A CA 1
ATOM 745 C C . GLN A 1 100 ? 2.960 3.029 4.987 1.00 89.12 100 GLN A C 1
ATOM 747 O O . GLN A 1 100 ? 3.142 3.362 6.155 1.00 89.12 100 GLN A O 1
ATOM 752 N N . SER A 1 101 ? 2.231 3.761 4.141 1.00 86.88 101 SER A N 1
ATOM 753 C CA . SER A 1 101 ? 1.595 5.026 4.533 1.00 86.88 101 SER A CA 1
ATOM 754 C C . SER A 1 101 ? 0.478 4.830 5.564 1.00 86.88 101 SER A C 1
ATOM 756 O O . SER A 1 101 ? 0.210 5.738 6.348 1.00 86.88 101 SER A O 1
ATOM 758 N N . GLY A 1 102 ? -0.146 3.646 5.597 1.00 84.31 102 GLY A N 1
ATOM 759 C CA . GLY A 1 102 ? -1.221 3.333 6.536 1.00 84.31 102 GLY A CA 1
ATOM 760 C C . GLY A 1 102 ? -2.451 4.238 6.378 1.00 84.31 102 GLY A C 1
ATOM 761 O O . GLY A 1 102 ? -2.626 4.922 5.369 1.00 84.31 102 GLY A O 1
ATOM 762 N N . ALA A 1 103 ? -3.337 4.219 7.376 1.00 87.56 103 ALA A N 1
ATOM 763 C CA . ALA A 1 103 ? -4.487 5.119 7.420 1.00 87.56 103 ALA A CA 1
ATOM 764 C C . ALA A 1 103 ? -4.056 6.554 7.762 1.00 87.56 103 ALA A C 1
ATOM 766 O O . ALA A 1 103 ? -3.188 6.762 8.613 1.00 87.56 103 ALA A O 1
ATOM 767 N N . THR A 1 104 ? -4.694 7.556 7.153 1.00 89.19 104 THR A N 1
ATOM 768 C CA . THR A 1 104 ? -4.384 8.961 7.453 1.00 89.19 104 THR A CA 1
ATOM 769 C C . THR A 1 104 ? -4.862 9.351 8.859 1.00 89.19 104 THR A C 1
ATOM 771 O O . THR A 1 104 ? -5.810 8.749 9.385 1.00 89.19 104 THR A O 1
ATOM 774 N N . PRO A 1 105 ? -4.273 10.392 9.481 1.00 87.56 105 PRO A N 1
ATOM 775 C CA . PRO A 1 105 ? -4.748 10.908 10.764 1.00 87.56 105 PRO A CA 1
ATOM 776 C C . PRO A 1 105 ? -6.244 11.250 10.760 1.00 87.56 105 PRO A C 1
ATOM 778 O O . PRO A 1 105 ? -6.937 11.001 11.744 1.00 87.56 105 PRO A O 1
ATOM 781 N N . GLU A 1 106 ? -6.769 11.762 9.645 1.00 91.31 106 GLU A N 1
ATOM 782 C CA . GLU A 1 106 ? -8.185 12.099 9.473 1.00 91.31 106 GLU A CA 1
ATOM 783 C C . GLU A 1 106 ? -9.072 10.849 9.472 1.00 91.31 106 GLU A C 1
ATOM 785 O O . GLU A 1 106 ? -10.133 10.847 10.099 1.00 91.31 106 GLU A O 1
ATOM 790 N N . GLN A 1 107 ? -8.637 9.765 8.820 1.00 92.19 107 GLN A N 1
ATOM 791 C CA . GLN A 1 107 ? -9.351 8.484 8.826 1.00 92.19 107 GLN A CA 1
ATOM 792 C C . GLN A 1 107 ? -9.387 7.881 10.234 1.00 92.19 107 GLN A C 1
ATOM 794 O O . GLN A 1 107 ? -10.443 7.447 10.698 1.00 92.19 107 GLN A O 1
ATOM 799 N N . ILE A 1 108 ? -8.258 7.917 10.946 1.00 92.69 108 ILE A N 1
ATOM 800 C CA . ILE A 1 108 ? -8.159 7.452 12.335 1.00 92.69 108 ILE A CA 1
ATOM 801 C C . ILE A 1 108 ? -9.055 8.301 13.249 1.00 92.69 108 ILE A C 1
ATOM 803 O O . ILE A 1 108 ? -9.799 7.755 14.065 1.00 92.69 108 ILE A O 1
ATOM 807 N N . ALA A 1 109 ? -9.038 9.628 13.097 1.00 93.56 109 ALA A N 1
ATOM 808 C CA . ALA A 1 109 ? -9.874 10.541 13.874 1.00 93.56 109 ALA A CA 1
ATOM 809 C C . ALA A 1 109 ? -11.374 10.328 13.610 1.00 93.56 109 ALA A C 1
ATOM 811 O O . ALA A 1 109 ? -12.173 10.348 14.551 1.00 93.56 109 ALA A O 1
ATOM 812 N N . SER A 1 110 ? -11.753 10.084 12.352 1.00 96.00 110 SER A N 1
ATOM 813 C CA . SER A 1 110 ? -13.124 9.751 11.956 1.00 96.00 110 SER A CA 1
ATOM 814 C C . SER A 1 110 ? -13.591 8.440 12.596 1.00 96.00 110 SER A C 1
ATOM 816 O O . SER A 1 110 ? -14.631 8.412 13.256 1.00 96.00 110 SER A O 1
ATOM 818 N N . ALA A 1 111 ? -12.784 7.378 12.518 1.00 94.81 111 ALA A N 1
ATOM 819 C CA . ALA A 1 111 ? -13.099 6.100 13.153 1.00 94.81 111 ALA A CA 1
ATOM 820 C C . ALA A 1 111 ? -13.160 6.207 14.689 1.00 94.81 111 ALA A C 1
ATOM 822 O O . ALA A 1 111 ? -14.071 5.663 15.313 1.00 94.81 111 ALA A O 1
ATOM 823 N N . ALA A 1 112 ? -12.265 6.981 15.314 1.00 96.00 112 ALA A N 1
ATOM 824 C CA . ALA A 1 112 ? -12.329 7.263 16.749 1.00 96.00 112 ALA A CA 1
ATOM 825 C C . ALA A 1 112 ? -13.625 7.997 17.138 1.00 96.00 112 ALA A C 1
ATOM 827 O O . ALA A 1 112 ? -14.205 7.732 18.193 1.00 96.00 112 ALA A O 1
ATOM 828 N N . ALA A 1 113 ? -14.094 8.925 16.297 1.00 97.62 113 ALA A N 1
ATOM 829 C CA . ALA A 1 113 ? -15.365 9.606 16.508 1.00 97.62 113 ALA A CA 1
ATOM 830 C C . ALA A 1 113 ? -16.556 8.643 16.384 1.00 97.62 113 ALA A C 1
ATOM 832 O O . ALA A 1 113 ? -17.453 8.703 17.224 1.00 97.62 113 ALA A O 1
ATOM 833 N N . ALA A 1 114 ? -16.534 7.723 15.415 1.00 96.69 114 ALA A N 1
ATOM 834 C CA . ALA A 1 114 ? -17.558 6.690 15.261 1.00 96.69 114 ALA A CA 1
ATOM 835 C C . ALA A 1 114 ? -17.644 5.772 16.495 1.00 96.69 114 ALA A C 1
ATOM 837 O O . ALA A 1 114 ? -18.741 5.525 16.995 1.00 96.69 114 ALA A O 1
ATOM 838 N N . VAL A 1 115 ? -16.501 5.352 17.058 1.00 97.81 115 VAL A N 1
ATOM 839 C CA . VAL A 1 115 ? -16.458 4.584 18.319 1.00 97.81 115 VAL A CA 1
ATOM 840 C C . VAL A 1 115 ? -17.112 5.363 19.460 1.00 97.81 115 VAL A C 1
ATOM 842 O O . VAL A 1 115 ? -17.972 4.827 20.157 1.00 97.81 115 VAL A O 1
ATOM 845 N N . ARG A 1 116 ? -16.754 6.644 19.637 1.00 97.94 116 ARG A N 1
ATOM 846 C CA . ARG A 1 116 ? -17.358 7.492 20.681 1.00 97.94 116 ARG A CA 1
ATOM 847 C C . ARG A 1 116 ? -18.869 7.638 20.499 1.00 97.94 116 ARG A C 1
ATOM 849 O O . ARG A 1 116 ? -19.606 7.553 21.475 1.00 97.94 116 ARG A O 1
ATOM 856 N N . GLN A 1 117 ? -19.339 7.839 19.270 1.00 96.75 117 GLN A N 1
ATOM 857 C CA . GLN A 1 117 ? -20.770 7.957 18.977 1.00 96.75 117 GLN A CA 1
ATOM 858 C C . GLN A 1 117 ? -21.532 6.659 19.270 1.00 96.75 117 GLN A C 1
ATOM 860 O O . GLN A 1 117 ? -22.613 6.713 19.857 1.00 96.75 117 GLN A O 1
ATOM 865 N N . ALA A 1 118 ? -20.974 5.505 18.895 1.00 95.88 118 ALA A N 1
ATOM 866 C CA . ALA A 1 118 ? -21.571 4.206 19.189 1.00 95.88 118 ALA A CA 1
ATOM 867 C C . ALA A 1 118 ? -21.632 3.938 20.702 1.00 95.88 118 ALA A C 1
ATOM 869 O O . ALA A 1 118 ? -22.658 3.476 21.197 1.00 95.88 118 ALA A O 1
ATOM 870 N N . GLN A 1 119 ? -20.585 4.316 21.445 1.00 96.31 119 GLN A N 1
ATOM 871 C CA . GLN A 1 119 ? -20.558 4.192 22.904 1.00 96.31 119 GLN A CA 1
ATOM 872 C C . GLN A 1 119 ? -21.651 5.040 23.564 1.00 96.31 119 GLN A C 1
ATOM 874 O O . GLN A 1 119 ? -22.429 4.518 24.353 1.00 96.31 119 GLN A O 1
ATOM 879 N N . VAL A 1 120 ? -21.771 6.320 23.188 1.00 97.19 120 VAL A N 1
ATOM 880 C CA . VAL A 1 120 ? -22.804 7.217 23.739 1.00 97.19 120 VAL A CA 1
ATOM 881 C C . VAL A 1 120 ? -24.214 6.683 23.475 1.00 97.19 120 VAL A C 1
ATOM 883 O O . VAL A 1 120 ? -25.073 6.762 24.349 1.00 97.19 120 VAL A O 1
ATOM 886 N N . ARG A 1 121 ? -24.466 6.117 22.287 1.00 92.62 121 ARG A N 1
ATOM 887 C CA . ARG A 1 121 ? -25.763 5.501 21.966 1.00 92.62 121 ARG A CA 1
ATOM 888 C C . ARG A 1 121 ? -26.053 4.279 22.831 1.00 92.62 121 ARG A C 1
ATOM 890 O O . ARG A 1 121 ? -27.172 4.146 23.311 1.00 92.62 121 ARG A O 1
ATOM 897 N N . LEU A 1 122 ? -25.064 3.411 23.035 1.00 93.06 122 LEU A N 1
ATOM 898 C CA . LEU A 1 122 ? -25.212 2.244 23.900 1.00 93.06 122 LEU A CA 1
ATOM 899 C C . LEU A 1 122 ? -25.470 2.653 25.355 1.00 93.06 122 LEU A C 1
ATOM 901 O O . LEU A 1 122 ? -26.361 2.104 25.996 1.00 93.06 122 LEU A O 1
ATOM 905 N N . ASP A 1 123 ? -24.731 3.641 25.857 1.00 93.75 123 ASP A N 1
ATOM 906 C CA . ASP A 1 123 ? -24.891 4.137 27.224 1.00 93.75 123 ASP A CA 1
ATOM 907 C C . ASP A 1 123 ? -26.282 4.747 27.430 1.00 93.75 123 ASP A C 1
ATOM 909 O O . ASP A 1 123 ? -26.918 4.479 28.443 1.00 93.75 123 ASP A O 1
ATOM 913 N N . ALA A 1 124 ? -26.797 5.498 26.450 1.00 91.62 124 ALA A N 1
ATOM 914 C CA . ALA A 1 124 ? -28.142 6.071 26.501 1.00 91.62 124 ALA A CA 1
ATOM 915 C C . ALA A 1 124 ? -29.265 5.016 26.511 1.00 91.62 124 ALA A C 1
ATOM 917 O O . ALA A 1 124 ? -30.329 5.280 27.054 1.00 91.62 124 ALA A O 1
ATOM 918 N N . LEU A 1 125 ? -29.043 3.836 25.919 1.00 90.44 125 LEU A N 1
ATOM 919 C CA . LEU A 1 125 ? -30.007 2.724 25.920 1.00 90.44 125 LEU A CA 1
ATOM 920 C C . LEU A 1 125 ? -29.949 1.873 27.196 1.00 90.44 125 LEU A C 1
ATOM 922 O O . LEU A 1 125 ? -30.848 1.069 27.437 1.00 90.44 125 LEU A O 1
ATOM 926 N N . ARG A 1 126 ? -28.873 2.008 27.978 1.00 85.94 126 ARG A N 1
ATOM 927 C CA . ARG A 1 126 ? -28.652 1.289 29.241 1.00 85.94 126 ARG A CA 1
ATOM 928 C C . ARG A 1 126 ? -29.020 2.112 30.481 1.00 85.94 126 ARG A C 1
ATOM 930 O O . ARG A 1 126 ? -29.019 1.546 31.573 1.00 85.94 126 ARG A O 1
ATOM 937 N N . GLN A 1 127 ? -29.268 3.413 30.315 1.00 78.62 127 GLN A N 1
ATOM 938 C CA . GLN A 1 127 ? -29.804 4.310 31.348 1.00 78.62 127 GLN A CA 1
ATOM 939 C C . GLN A 1 127 ? -31.314 4.132 31.493 1.00 78.62 127 GLN A C 1
ATOM 941 O O . GLN A 1 127 ? -31.782 4.215 32.649 1.00 78.62 127 GLN A O 1
#

Foldseek 3Di:
DVVVVVVVVVVVLVVQLVVLVVQLVVLVVQLCQQVVFADPVQLVVLVVQLVVLVVQLVVLVVVLVVCVPPPPSCPDPSVVSNVVSVVSNVVSVVSNVRRVVGHDPVSSVVSVVSNVVSVVSSVVSVD

Sequence (127 aa):
AQAAYDKLAQGQLPGAIAEAEAALAQAQADYRLLTRGADPLEIVEATARLELAQAQLDQARSAYNKVRNHPDIGMLPESVAMQQATAAYNAAKARLDFLQSGATPEQIASAAAAVRQAQVRLDALRQ

Organism: NCBI:txid2364212